Protein AF-A0A1I5S0A3-F1 (afdb_monomer_lite)

Sequence 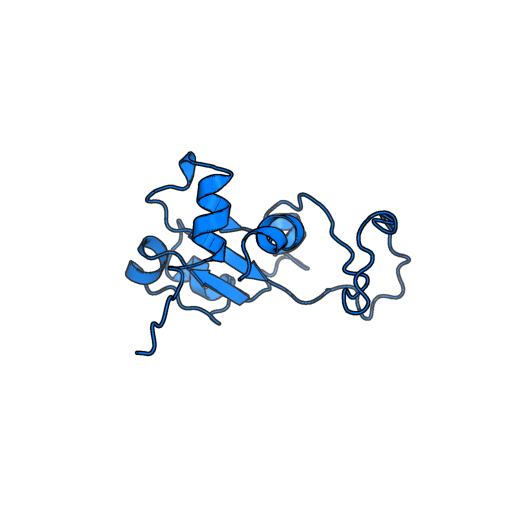(125 aa):
MIIHLDLDCFFASCERLLNPALKNKPIAVGGRGDPFIFSQKSRKNIDVTLNNKGAFVPTIFYDAKSSFEDYFVEDKKIRGIVITSSYEARSYGVKTGMTIYEALRVCPNLIVLPPNHLFYSPFQP

Organism: NCBI:txid223786

Radius of gyration: 16.12 Å; chains: 1; bounding box: 31×51×41 Å

pLDDT: mean 80.92, std 18.67, range [39.31, 97.12]

Foldseek 3Di:
DDDDDDDALQQLVLVCVVPVVCPPFWEFEWADDDPCPVPPDDDPQPCPPPPDPDPPDDSPRDPPDDDCCRGQADPNDGFTFTQTIHPSLVVLPDDGRHTPVVSCVSPVRYHYHYGDCVSSVVVDD

InterPro domains:
  IPR001126 UmuC domain [PF00817] (5-120)
  IPR001126 UmuC domain [PS50173] (2-125)
  IPR043502 DNA/RNA polymerase superfamily [SSF56672] (2-121)
  IPR050116 DNA polymerase type-Y [PTHR11076] (79-120)

Secondary structure (DSSP, 8-state):
-------TTHHHHHHHHH-GGGTTS-EEEEE---TTTT--SPP------SS---TT-------TT--HHHHHEETTEE--EEEEE-HHHHHTT--TT-BHHHHHHH-TT-EEE---HHHHGGG--

Structure (mmCIF, N/CA/C/O backbone):
data_AF-A0A1I5S0A3-F1
#
_ent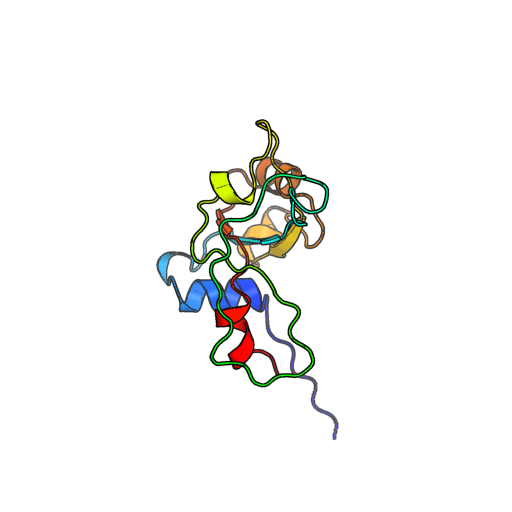ry.id   AF-A0A1I5S0A3-F1
#
loop_
_atom_site.group_PDB
_atom_site.id
_atom_site.type_symbol
_atom_site.label_atom_id
_atom_site.label_alt_id
_atom_site.label_comp_id
_atom_site.label_asym_id
_atom_site.label_entity_id
_atom_site.label_seq_id
_atom_site.pdbx_PDB_ins_code
_atom_site.Cartn_x
_atom_site.Cartn_y
_atom_site.Cartn_z
_atom_site.occupancy
_atom_site.B_iso_or_equiv
_atom_site.auth_seq_id
_atom_site.auth_comp_id
_atom_site.auth_asym_id
_atom_site.auth_atom_id
_atom_site.pdbx_PDB_model_num
ATOM 1 N N . MET A 1 1 ? 5.627 -34.879 1.224 1.00 72.94 1 MET A N 1
ATOM 2 C CA . MET A 1 1 ? 5.408 -33.730 2.128 1.00 72.94 1 MET A CA 1
ATOM 3 C C . MET A 1 1 ? 5.316 -32.486 1.264 1.00 72.94 1 MET A C 1
ATOM 5 O O . MET A 1 1 ? 6.203 -32.300 0.444 1.00 72.94 1 MET A O 1
ATOM 9 N N . ILE A 1 2 ? 4.244 -31.705 1.385 1.00 90.94 2 ILE A N 1
ATOM 10 C CA . ILE A 1 2 ? 4.049 -30.452 0.640 1.00 90.94 2 ILE A CA 1
ATOM 11 C C . ILE A 1 2 ? 4.174 -29.311 1.651 1.00 90.94 2 ILE A C 1
ATOM 13 O O . ILE A 1 2 ? 3.547 -29.377 2.706 1.00 90.94 2 ILE A O 1
ATOM 17 N N . ILE A 1 3 ? 5.000 -28.309 1.347 1.00 89.88 3 ILE A N 1
ATOM 18 C CA . ILE A 1 3 ? 5.189 -27.110 2.173 1.00 89.88 3 ILE A CA 1
ATOM 19 C C . ILE A 1 3 ? 4.646 -25.915 1.389 1.00 89.88 3 ILE A C 1
ATOM 21 O O . ILE A 1 3 ? 4.992 -25.737 0.224 1.00 89.88 3 ILE A O 1
ATOM 25 N N . HIS A 1 4 ? 3.804 -25.111 2.037 1.00 92.88 4 HIS A N 1
ATOM 26 C CA . HIS A 1 4 ? 3.276 -23.858 1.505 1.00 92.88 4 HIS A CA 1
ATOM 27 C C . HIS A 1 4 ? 3.941 -22.690 2.233 1.00 92.88 4 HIS A C 1
ATOM 29 O O . HIS A 1 4 ? 3.897 -22.627 3.462 1.00 92.88 4 HIS A O 1
ATOM 35 N N . LEU A 1 5 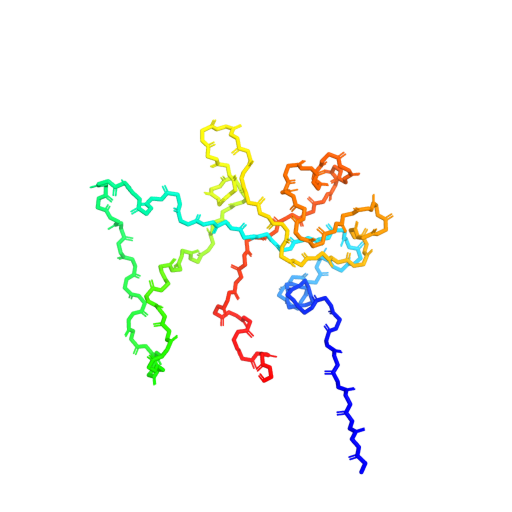? 4.557 -21.785 1.478 1.00 89.44 5 LEU A N 1
ATOM 36 C CA . LEU A 1 5 ? 5.184 -20.572 1.991 1.00 89.44 5 LEU A CA 1
ATOM 37 C C . LEU A 1 5 ? 4.471 -19.376 1.367 1.00 89.44 5 LEU A C 1
ATOM 39 O O . LEU A 1 5 ? 4.419 -19.272 0.145 1.00 89.44 5 LEU A O 1
ATOM 43 N N . ASP A 1 6 ? 3.928 -18.500 2.210 1.00 90.38 6 ASP A N 1
ATOM 44 C CA . ASP A 1 6 ? 3.267 -17.261 1.797 1.00 90.38 6 ASP A CA 1
ATOM 45 C C . ASP A 1 6 ? 3.945 -16.065 2.468 1.00 90.38 6 ASP A C 1
ATOM 47 O O . ASP A 1 6 ? 4.318 -16.127 3.642 1.00 90.38 6 ASP A O 1
ATOM 51 N N . LEU A 1 7 ? 4.147 -14.993 1.704 1.00 91.00 7 LEU A N 1
ATOM 52 C CA . LEU A 1 7 ? 4.856 -13.800 2.154 1.00 91.00 7 LEU A CA 1
ATOM 53 C C . LEU A 1 7 ? 3.862 -12.749 2.646 1.00 91.00 7 LEU A C 1
ATOM 55 O O . LEU A 1 7 ? 3.041 -12.220 1.895 1.00 91.00 7 LEU A O 1
ATOM 59 N N . ASP A 1 8 ? 4.014 -12.363 3.907 1.00 90.25 8 ASP A N 1
ATOM 60 C CA . ASP A 1 8 ? 3.158 -11.375 4.549 1.00 90.25 8 ASP A CA 1
ATOM 61 C C . ASP A 1 8 ? 3.251 -9.991 3.898 1.00 90.25 8 ASP A C 1
ATOM 63 O O . ASP A 1 8 ? 4.295 -9.332 3.923 1.00 90.25 8 ASP A O 1
ATOM 67 N N . CYS A 1 9 ? 2.118 -9.513 3.372 1.00 91.75 9 CYS A N 1
ATOM 68 C CA . CYS A 1 9 ? 1.970 -8.173 2.792 1.00 91.75 9 CYS A CA 1
ATOM 69 C C . CYS A 1 9 ? 3.131 -7.793 1.849 1.00 91.75 9 CYS A C 1
ATOM 71 O O . CYS A 1 9 ? 3.639 -6.674 1.929 1.00 91.75 9 CYS A O 1
ATOM 73 N N . PHE A 1 10 ? 3.549 -8.723 0.982 1.00 93.88 10 PHE A N 1
ATOM 74 C CA . PHE A 1 10 ? 4.798 -8.695 0.208 1.00 93.88 10 PHE A CA 1
ATOM 75 C C . PHE A 1 10 ? 5.305 -7.296 -0.203 1.00 93.88 10 PHE A C 1
ATOM 77 O O . PHE A 1 10 ? 6.355 -6.870 0.271 1.00 93.88 10 PHE A O 1
ATOM 84 N N . PHE A 1 11 ? 4.549 -6.527 -0.998 1.00 94.25 11 PHE A N 1
ATOM 85 C CA . PHE A 1 11 ? 5.005 -5.205 -1.465 1.00 94.25 11 PHE A CA 1
ATOM 86 C C . PHE A 1 11 ? 5.215 -4.185 -0.335 1.00 94.25 11 PHE A C 1
ATOM 88 O O . PHE A 1 11 ? 6.193 -3.443 -0.348 1.00 94.25 11 PHE A O 1
ATOM 95 N N . ALA A 1 12 ? 4.343 -4.162 0.676 1.00 94.19 12 ALA A N 1
ATOM 96 C CA . ALA A 1 12 ? 4.513 -3.282 1.832 1.00 94.19 12 ALA A CA 1
ATOM 97 C C . ALA A 1 12 ? 5.752 -3.678 2.659 1.00 94.19 12 ALA A C 1
ATOM 99 O O . ALA A 1 12 ? 6.455 -2.815 3.190 1.00 94.19 12 ALA A O 1
ATOM 100 N N . SER A 1 13 ? 6.048 -4.977 2.737 1.00 94.75 13 SER A N 1
ATOM 101 C CA . SER A 1 13 ? 7.258 -5.500 3.378 1.00 94.75 13 SER A CA 1
ATOM 102 C C . SER A 1 13 ? 8.528 -5.113 2.605 1.00 94.75 13 SER A C 1
ATOM 104 O O . SER A 1 13 ? 9.504 -4.688 3.223 1.00 94.75 13 SER A O 1
ATOM 106 N N . CYS A 1 14 ? 8.500 -5.148 1.268 1.00 93.94 14 CYS A N 1
ATOM 107 C CA . CYS A 1 14 ? 9.586 -4.644 0.421 1.00 93.94 14 CYS A CA 1
ATOM 108 C C . CYS A 1 14 ? 9.840 -3.140 0.633 1.00 93.94 14 CYS A C 1
ATOM 110 O O . CYS A 1 14 ? 10.983 -2.731 0.823 1.00 93.94 14 CYS A O 1
ATOM 112 N N . GLU A 1 15 ? 8.796 -2.309 0.673 1.00 94.06 15 GLU A N 1
ATOM 113 C CA . GLU A 1 15 ? 8.951 -0.861 0.902 1.00 94.06 15 GLU A CA 1
ATOM 114 C C . GLU A 1 15 ? 9.558 -0.536 2.276 1.00 94.06 15 GLU A C 1
ATOM 116 O O . GLU A 1 15 ? 10.356 0.391 2.419 1.00 94.06 15 GLU A O 1
ATOM 121 N N . ARG A 1 16 ? 9.253 -1.340 3.301 1.00 94.50 16 ARG A N 1
ATOM 122 C CA . ARG A 1 16 ? 9.877 -1.212 4.630 1.00 94.50 16 ARG A CA 1
ATOM 123 C C . ARG A 1 16 ? 11.363 -1.547 4.632 1.00 94.50 16 ARG A C 1
ATOM 125 O O . ARG A 1 16 ? 12.091 -0.991 5.453 1.00 94.50 16 ARG A O 1
ATOM 132 N N . LEU A 1 17 ? 11.805 -2.436 3.742 1.00 93.12 17 LEU A N 1
ATOM 133 C CA . LEU A 1 17 ? 13.223 -2.749 3.576 1.00 93.12 17 LEU A CA 1
ATOM 134 C C . LEU A 1 17 ? 13.986 -1.546 3.005 1.00 93.12 17 LEU A C 1
ATOM 136 O O . LEU A 1 17 ? 15.096 -1.266 3.449 1.00 93.12 17 LEU A O 1
ATOM 140 N N . LEU A 1 18 ? 13.375 -0.810 2.069 1.00 91.31 18 LEU A N 1
ATOM 141 C CA . LEU A 1 18 ? 13.944 0.420 1.507 1.00 91.31 18 LEU A CA 1
ATOM 142 C C . LEU A 1 18 ? 13.935 1.578 2.504 1.00 91.31 18 LEU A C 1
ATOM 144 O O . LEU A 1 18 ? 14.902 2.334 2.586 1.00 91.31 18 LEU A O 1
ATOM 148 N N . ASN A 1 19 ? 12.840 1.734 3.249 1.00 93.06 19 ASN A N 1
ATOM 149 C CA . ASN A 1 19 ? 12.678 2.816 4.208 1.00 93.06 19 ASN A CA 1
ATOM 150 C C . ASN A 1 19 ? 12.237 2.283 5.584 1.00 93.06 19 ASN A C 1
ATOM 152 O O . ASN A 1 19 ? 11.035 2.153 5.851 1.00 93.06 19 ASN A O 1
ATOM 156 N N . PRO A 1 20 ? 13.194 2.063 6.509 1.00 94.44 20 PRO A N 1
ATOM 157 C CA . PRO A 1 20 ? 12.903 1.588 7.860 1.00 94.44 20 PRO A CA 1
ATOM 158 C C . PRO A 1 20 ? 11.950 2.491 8.655 1.00 94.44 20 PRO A C 1
ATOM 160 O O . PRO A 1 20 ? 11.269 2.014 9.564 1.00 94.44 20 PRO A O 1
ATOM 163 N N . ALA A 1 21 ? 11.836 3.779 8.307 1.00 95.69 21 ALA A N 1
ATOM 164 C CA . ALA A 1 21 ? 10.921 4.709 8.969 1.00 95.69 21 ALA A CA 1
ATOM 165 C C . ALA A 1 21 ? 9.434 4.418 8.685 1.00 95.69 21 ALA A C 1
ATOM 167 O O . ALA A 1 21 ? 8.569 5.052 9.296 1.00 95.69 21 ALA A O 1
ATOM 168 N N . LEU A 1 22 ? 9.126 3.492 7.769 1.00 94.19 22 LEU A N 1
ATOM 169 C CA . LEU A 1 22 ? 7.776 2.995 7.477 1.00 94.19 22 LEU A CA 1
ATOM 170 C C . LEU A 1 22 ? 7.346 1.835 8.389 1.00 94.19 22 LEU A C 1
ATOM 172 O O . LEU A 1 22 ? 6.198 1.380 8.327 1.00 94.19 22 LEU A O 1
ATOM 176 N N . LYS A 1 23 ? 8.251 1.327 9.232 1.00 94.31 23 LYS A N 1
ATOM 177 C CA . LYS A 1 23 ? 7.931 0.274 10.196 1.00 94.31 23 LYS A CA 1
ATOM 178 C C . LYS A 1 23 ? 6.884 0.778 11.193 1.00 94.31 23 LYS A C 1
ATOM 180 O O . LYS A 1 23 ? 6.986 1.900 11.684 1.00 94.31 23 LYS A O 1
ATOM 185 N N . ASN A 1 24 ? 5.882 -0.053 11.483 1.00 93.94 24 ASN A N 1
ATOM 186 C CA . ASN A 1 24 ? 4.760 0.252 12.381 1.00 93.94 24 ASN A CA 1
ATOM 187 C C . ASN A 1 24 ? 3.870 1.429 11.939 1.00 93.94 24 ASN A C 1
ATOM 189 O O . ASN A 1 24 ? 3.053 1.907 12.724 1.00 93.94 24 ASN A O 1
ATOM 193 N N . LYS A 1 25 ? 4.008 1.911 10.698 1.00 96.00 25 LYS A N 1
ATOM 194 C CA . LYS A 1 25 ? 3.112 2.919 10.123 1.00 96.00 25 LYS A CA 1
ATOM 195 C C . LYS A 1 25 ? 2.078 2.251 9.217 1.00 96.00 25 LYS A C 1
ATOM 197 O O . LYS A 1 25 ? 2.416 1.252 8.570 1.00 96.00 25 LYS A O 1
ATOM 202 N N . PRO A 1 26 ? 0.846 2.789 9.146 1.00 97.06 26 PRO A N 1
ATOM 203 C CA . PRO A 1 26 ? -0.141 2.332 8.181 1.00 97.06 26 PRO A CA 1
ATOM 204 C C . PRO A 1 26 ? 0.355 2.695 6.783 1.00 97.06 26 PRO A C 1
ATOM 206 O O . PRO A 1 26 ? 0.401 3.870 6.416 1.00 97.06 26 PRO A O 1
ATOM 209 N N . ILE A 1 27 ? 0.761 1.680 6.021 1.00 96.75 27 ILE A N 1
ATOM 210 C CA . ILE A 1 27 ? 1.240 1.857 4.652 1.00 96.75 27 ILE A CA 1
ATOM 211 C C . ILE A 1 27 ? 0.400 1.038 3.679 1.00 96.75 27 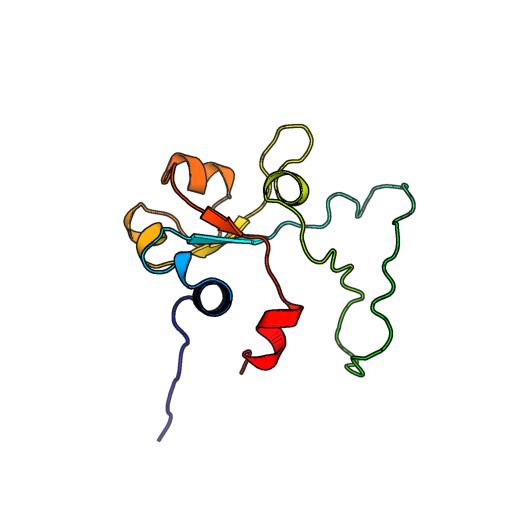ILE A C 1
ATOM 213 O O . ILE A 1 27 ? -0.078 -0.054 4.000 1.00 96.75 27 ILE A O 1
ATOM 217 N N . ALA A 1 28 ? 0.245 1.556 2.469 1.00 96.50 28 ALA A N 1
ATOM 218 C CA . ALA A 1 28 ? -0.350 0.845 1.354 1.00 96.50 28 ALA A CA 1
ATOM 219 C C . ALA A 1 28 ? 0.465 1.084 0.084 1.00 96.50 28 ALA A C 1
ATOM 221 O O . ALA A 1 28 ? 0.955 2.183 -0.152 1.00 96.50 28 ALA A O 1
ATOM 222 N N . VAL A 1 29 ? 0.579 0.057 -0.751 1.00 95.06 29 VAL A N 1
ATOM 223 C CA . VAL A 1 29 ? 1.092 0.184 -2.115 1.00 95.06 29 VAL A CA 1
ATOM 224 C C . VAL A 1 29 ? -0.110 0.249 -3.042 1.00 95.06 29 VAL A C 1
ATOM 226 O O . VAL A 1 29 ? -0.956 -0.652 -3.036 1.00 95.06 29 VAL A O 1
ATOM 229 N N . GLY A 1 30 ? -0.217 1.342 -3.789 1.00 92.62 30 GLY A N 1
ATOM 230 C CA . GLY A 1 30 ? -1.325 1.608 -4.698 1.00 92.62 30 GLY A CA 1
ATOM 231 C C . GLY A 1 30 ? -0.879 1.544 -6.149 1.00 92.62 30 GLY A C 1
ATOM 232 O O . GLY A 1 30 ? 0.227 1.954 -6.466 1.00 92.62 30 GLY A O 1
ATOM 233 N N . GLY A 1 31 ? -1.741 1.065 -7.039 1.00 89.19 31 GLY A N 1
ATOM 234 C CA . GLY A 1 31 ? -1.507 1.091 -8.482 1.00 89.19 31 GLY A CA 1
ATOM 235 C C . GLY A 1 31 ? -2.589 1.864 -9.208 1.00 89.19 31 GLY A C 1
ATOM 236 O O . GLY A 1 31 ? -3.732 1.941 -8.751 1.00 89.19 31 GLY A O 1
ATOM 237 N N . ARG A 1 32 ? -2.246 2.400 -10.376 1.00 84.19 32 ARG A N 1
ATOM 238 C CA . ARG A 1 32 ? -3.226 2.914 -11.333 1.00 84.19 32 ARG A CA 1
ATOM 239 C C . ARG A 1 32 ? -2.895 2.451 -12.747 1.00 84.19 32 ARG A C 1
ATOM 241 O O . ARG A 1 32 ? -1.754 2.103 -13.039 1.00 84.19 32 ARG A O 1
ATOM 248 N N . GLY A 1 33 ? -3.903 2.461 -13.615 1.00 78.50 33 GLY A N 1
ATOM 249 C CA . GLY A 1 33 ? -3.681 2.339 -15.054 1.00 78.50 33 GLY A CA 1
ATOM 250 C C . GLY A 1 33 ? -2.957 3.567 -15.609 1.00 78.50 33 GLY A C 1
ATOM 251 O O . GLY A 1 33 ? -2.922 4.615 -14.962 1.00 78.50 33 GLY A O 1
ATOM 252 N N . ASP 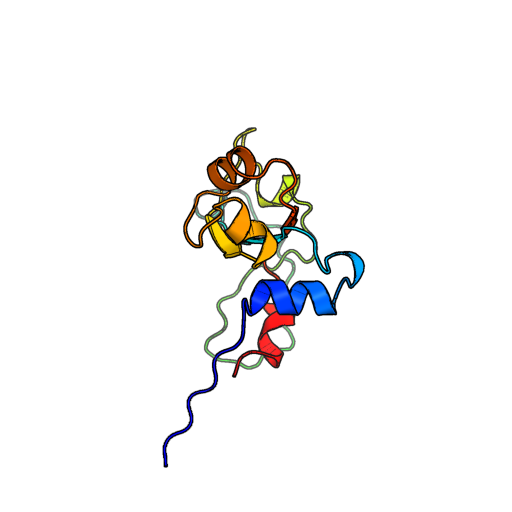A 1 34 ? -2.396 3.436 -16.809 1.00 74.62 34 ASP A N 1
ATOM 253 C CA . ASP A 1 34 ? -1.758 4.553 -17.503 1.00 74.62 34 ASP A CA 1
ATOM 254 C C . ASP A 1 34 ? -2.819 5.600 -17.905 1.00 74.62 34 ASP A C 1
ATOM 256 O O . ASP A 1 34 ? -3.659 5.307 -18.766 1.00 74.62 34 ASP A O 1
ATOM 260 N N . PRO A 1 35 ? -2.806 6.814 -17.315 1.00 69.56 35 PRO A N 1
ATOM 261 C CA . PRO A 1 35 ? -3.775 7.861 -17.652 1.00 69.56 35 PRO A CA 1
ATOM 2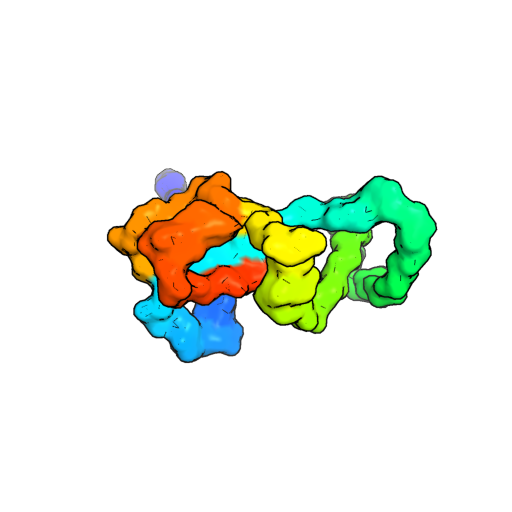62 C C . PRO A 1 35 ? -3.614 8.352 -19.100 1.00 69.56 35 PRO A C 1
ATOM 264 O O . PRO A 1 35 ? -4.538 8.924 -19.675 1.00 69.56 35 PRO A O 1
ATOM 267 N N . PHE A 1 36 ? -2.457 8.112 -19.721 1.00 69.38 36 PHE A N 1
ATOM 268 C CA . PHE A 1 36 ? -2.129 8.582 -21.061 1.00 69.38 36 PHE A CA 1
ATOM 269 C C . PHE A 1 36 ? -2.299 7.515 -22.142 1.00 69.38 36 PHE A C 1
ATOM 271 O O . PHE A 1 36 ? -1.954 7.783 -23.290 1.00 69.38 36 PHE A O 1
ATOM 278 N N . ILE A 1 37 ? -2.866 6.342 -21.836 1.00 68.31 37 ILE A N 1
ATOM 279 C CA . ILE A 1 37 ? -3.023 5.260 -22.825 1.00 68.31 37 ILE A CA 1
ATOM 280 C C . ILE A 1 37 ? -3.842 5.683 -24.060 1.00 68.31 37 ILE A C 1
ATOM 282 O O . ILE A 1 37 ? -3.601 5.190 -25.159 1.00 68.31 37 ILE A O 1
ATOM 286 N N . PHE A 1 38 ? -4.761 6.640 -23.894 1.00 72.06 38 PHE A N 1
ATOM 287 C CA . PHE A 1 38 ? -5.564 7.228 -24.975 1.00 72.06 38 PHE A CA 1
ATOM 288 C C . PHE A 1 38 ? -5.160 8.670 -25.324 1.00 72.06 38 PHE A C 1
ATOM 290 O O . PHE A 1 38 ? -5.820 9.326 -26.129 1.00 72.06 38 PHE A O 1
ATOM 297 N N . SER A 1 39 ? -4.092 9.191 -24.716 1.00 67.50 39 SER A N 1
ATOM 298 C CA . SER A 1 39 ? -3.598 10.539 -24.988 1.00 67.50 39 SER A CA 1
ATOM 299 C C . SER A 1 39 ? -2.723 10.536 -26.238 1.00 67.50 39 SER A C 1
ATOM 301 O O . SER A 1 39 ? -1.775 9.764 -26.342 1.00 67.50 39 SER A O 1
ATOM 303 N N . GLN A 1 40 ? -2.984 11.454 -27.170 1.00 63.66 40 GLN A N 1
ATOM 304 C CA . GLN A 1 40 ? -2.128 11.672 -28.345 1.00 63.66 40 GLN A CA 1
ATOM 305 C C . GLN A 1 40 ? -0.821 12.431 -28.017 1.00 63.66 40 GLN A C 1
ATOM 307 O O . GLN A 1 40 ? -0.032 12.713 -28.918 1.00 63.66 40 GLN A O 1
ATOM 312 N N . LYS A 1 41 ? -0.564 12.796 -26.748 1.00 56.50 41 LYS A N 1
ATOM 313 C CA . LYS A 1 41 ? 0.683 13.474 -26.352 1.00 56.50 41 LYS A CA 1
ATOM 314 C C . LYS A 1 41 ? 1.863 12.493 -26.367 1.00 56.50 41 LYS A C 1
ATOM 316 O O . LYS A 1 41 ? 1.860 11.503 -25.644 1.00 56.50 41 LYS A O 1
ATOM 321 N N . SER A 1 42 ? 2.892 12.820 -27.153 1.00 50.09 42 SER A N 1
ATOM 322 C CA . SER A 1 42 ? 4.168 12.093 -27.226 1.00 50.09 42 SER A CA 1
ATOM 323 C C . SER A 1 42 ? 4.813 11.954 -25.837 1.00 50.09 42 SER A C 1
ATOM 325 O O . SER A 1 42 ? 5.054 12.957 -25.160 1.00 50.09 42 SER A O 1
ATOM 327 N N . ARG A 1 43 ? 5.059 10.715 -25.389 1.00 55.56 43 ARG A N 1
ATOM 328 C CA . ARG A 1 43 ? 5.718 10.418 -24.106 1.00 55.56 43 ARG A CA 1
ATOM 329 C C . ARG A 1 43 ? 7.170 10.913 -24.139 1.00 55.56 43 ARG A C 1
ATOM 331 O O . ARG A 1 43 ? 7.875 10.711 -25.126 1.00 55.56 43 ARG A O 1
ATOM 338 N N . LYS A 1 44 ? 7.661 11.487 -23.031 1.00 49.31 44 LYS A N 1
ATOM 339 C CA . LYS A 1 44 ? 9.108 11.516 -22.754 1.00 49.31 44 LYS A CA 1
ATOM 340 C C . LYS A 1 44 ? 9.523 10.076 -22.450 1.00 49.31 44 LYS A C 1
ATOM 342 O O . LYS A 1 44 ? 9.422 9.632 -21.313 1.00 49.31 44 LYS A O 1
ATOM 347 N N . ASN A 1 45 ? 9.891 9.324 -23.481 1.00 45.56 45 ASN A N 1
ATOM 348 C CA . ASN A 1 45 ? 10.386 7.962 -23.328 1.00 45.56 45 ASN A CA 1
ATOM 349 C C . ASN A 1 45 ? 11.705 8.010 -22.547 1.00 45.56 45 ASN A C 1
ATOM 351 O O . ASN A 1 45 ? 12.710 8.497 -23.058 1.00 45.56 45 ASN A O 1
ATOM 355 N N . ILE A 1 46 ? 11.708 7.520 -21.310 1.00 51.12 46 ILE A N 1
ATOM 356 C CA . ILE A 1 46 ? 12.943 7.042 -20.694 1.00 51.12 46 ILE A CA 1
ATOM 357 C C . ILE A 1 46 ? 13.075 5.602 -21.191 1.00 51.12 46 ILE A C 1
ATOM 359 O O . ILE A 1 46 ? 12.406 4.703 -20.687 1.00 51.12 46 ILE A O 1
ATOM 363 N N . ASP A 1 47 ? 13.861 5.406 -22.249 1.00 44.09 47 ASP A N 1
ATOM 364 C CA . ASP A 1 47 ? 14.225 4.081 -22.756 1.00 44.09 47 ASP A CA 1
ATOM 365 C C . ASP A 1 47 ? 15.030 3.336 -21.678 1.00 44.09 47 ASP A C 1
ATOM 367 O O . ASP A 1 47 ? 16.252 3.451 -21.594 1.00 44.09 47 ASP A O 1
ATOM 371 N N . VAL A 1 48 ? 14.362 2.540 -20.840 1.00 49.28 48 VAL A N 1
ATOM 372 C CA . VAL A 1 48 ? 15.026 1.551 -19.970 1.00 49.28 48 VAL A CA 1
ATOM 373 C C . VAL A 1 48 ? 15.159 0.234 -20.740 1.00 49.28 48 VAL A C 1
ATOM 375 O O . VAL A 1 48 ? 14.748 -0.832 -20.293 1.00 49.28 48 VAL A O 1
ATOM 378 N N . THR A 1 49 ? 15.695 0.310 -21.957 1.00 40.75 49 THR A N 1
ATOM 379 C CA . THR A 1 49 ? 15.654 -0.794 -22.931 1.00 40.75 49 THR A CA 1
ATOM 380 C C . THR A 1 49 ? 16.872 -1.726 -22.832 1.00 40.75 49 THR A C 1
ATOM 382 O O . THR A 1 49 ? 16.962 -2.699 -23.570 1.00 40.75 49 THR A O 1
ATOM 385 N N . LEU A 1 50 ? 17.826 -1.502 -21.918 1.00 45.00 50 LEU A N 1
ATOM 386 C CA . LEU A 1 50 ? 19.161 -2.095 -22.103 1.00 45.00 50 LEU A CA 1
ATOM 387 C C . LEU A 1 50 ? 19.568 -3.308 -21.254 1.00 45.00 50 LEU A C 1
ATOM 389 O O . LEU A 1 50 ? 20.550 -3.931 -21.640 1.00 45.00 50 LEU A O 1
ATOM 393 N N . ASN A 1 51 ? 18.851 -3.734 -20.201 1.00 47.28 51 ASN A N 1
ATOM 394 C CA . ASN A 1 51 ? 19.378 -4.826 -19.347 1.00 47.28 51 ASN A CA 1
ATOM 395 C C . ASN A 1 51 ? 18.482 -6.044 -19.064 1.00 47.28 51 ASN A C 1
ATOM 397 O O . ASN A 1 51 ? 19.011 -7.036 -18.569 1.00 47.28 51 ASN A O 1
ATOM 401 N N . ASN A 1 52 ? 17.188 -6.059 -19.402 1.00 47.34 52 ASN A N 1
ATOM 402 C CA . ASN A 1 52 ? 16.346 -7.234 -19.123 1.00 47.34 52 ASN A CA 1
ATOM 403 C C . ASN A 1 52 ? 16.011 -8.024 -20.394 1.00 47.34 52 ASN A C 1
ATOM 405 O O . ASN A 1 52 ? 15.054 -7.727 -21.101 1.00 47.34 52 ASN A O 1
ATOM 409 N N . LYS A 1 53 ? 16.786 -9.087 -20.651 1.00 45.28 53 LYS A N 1
ATOM 410 C CA . LYS A 1 53 ? 16.560 -10.094 -21.708 1.00 45.28 53 LYS A CA 1
ATOM 411 C C . LYS A 1 53 ? 15.425 -11.079 -21.358 1.00 45.28 53 LYS A C 1
ATOM 413 O O . LYS A 1 53 ? 15.577 -12.285 -21.524 1.00 45.28 53 LYS A O 1
ATOM 418 N N . GLY A 1 54 ? 14.305 -10.591 -20.832 1.00 46.69 54 GLY A N 1
ATOM 419 C CA . GLY A 1 54 ? 13.110 -11.401 -20.585 1.00 46.69 54 GLY A CA 1
ATOM 420 C C . GLY A 1 54 ? 12.077 -11.171 -21.684 1.00 46.69 54 GLY A C 1
ATOM 421 O O . GLY A 1 54 ? 11.659 -10.040 -21.896 1.00 46.69 54 GLY A O 1
ATOM 422 N N . ALA A 1 55 ? 11.625 -12.227 -22.363 1.00 40.88 55 ALA A N 1
ATOM 423 C CA . ALA A 1 55 ? 10.657 -12.143 -23.468 1.00 40.88 55 ALA A CA 1
ATOM 424 C C . ALA A 1 55 ? 9.221 -11.739 -23.045 1.00 40.88 55 ALA A C 1
ATOM 426 O O . ALA A 1 55 ? 8.340 -11.636 -23.892 1.00 40.88 55 ALA A O 1
ATOM 427 N N . PHE A 1 56 ? 8.982 -11.505 -21.750 1.00 41.59 56 PHE A N 1
ATOM 428 C CA . PHE A 1 56 ? 7.660 -11.233 -21.171 1.00 41.59 56 PHE A CA 1
ATOM 429 C C . PHE A 1 56 ? 7.587 -9.950 -20.340 1.00 41.59 56 PHE A C 1
ATOM 431 O O . PHE A 1 56 ? 6.636 -9.773 -19.584 1.00 41.59 56 PHE A O 1
ATOM 438 N N . VAL A 1 57 ? 8.555 -9.039 -20.459 1.00 40.53 57 VAL A N 1
ATOM 439 C CA . VAL A 1 57 ? 8.419 -7.721 -19.827 1.00 40.53 57 VAL A CA 1
ATOM 440 C C . VAL A 1 57 ? 7.729 -6.808 -20.844 1.00 40.53 57 VAL A C 1
ATOM 442 O O . VAL A 1 57 ? 8.336 -6.517 -21.877 1.00 40.53 57 VAL A O 1
ATOM 445 N N . PRO A 1 58 ? 6.477 -6.352 -20.623 1.00 39.31 58 PRO A N 1
ATOM 446 C CA . PRO A 1 58 ? 5.955 -5.247 -21.414 1.00 39.31 58 PRO A CA 1
ATOM 447 C C . PRO A 1 58 ? 6.945 -4.083 -21.294 1.00 39.31 58 PRO A C 1
ATOM 449 O O . PRO A 1 58 ? 7.629 -3.965 -20.273 1.00 39.31 58 PRO A O 1
ATOM 452 N N . THR A 1 59 ? 7.020 -3.209 -22.297 1.00 41.75 59 THR A N 1
ATOM 453 C CA . THR A 1 59 ? 7.687 -1.907 -22.162 1.00 41.75 59 THR A CA 1
ATOM 454 C C . THR A 1 59 ? 6.917 -1.093 -21.120 1.00 41.75 59 THR A C 1
ATOM 456 O O . THR A 1 59 ? 6.064 -0.268 -21.436 1.00 41.75 59 THR A O 1
ATOM 459 N N . ILE A 1 60 ? 7.132 -1.407 -19.846 1.00 47.09 60 ILE A N 1
ATOM 460 C CA . ILE A 1 60 ? 6.562 -0.688 -18.726 1.00 47.09 60 ILE A CA 1
ATOM 461 C C . ILE A 1 60 ? 7.426 0.555 -18.621 1.00 47.09 60 ILE A C 1
ATOM 463 O O . ILE A 1 60 ? 8.564 0.501 -18.159 1.00 47.09 60 ILE A O 1
ATOM 467 N N . PHE A 1 61 ? 6.890 1.666 -19.117 1.00 46.66 61 PHE A N 1
ATOM 468 C CA . PHE A 1 61 ? 7.429 2.993 -18.874 1.00 46.66 61 PHE A CA 1
ATOM 469 C C . PHE A 1 61 ? 7.472 3.202 -17.356 1.00 46.66 61 PHE A C 1
ATOM 471 O O . PHE A 1 61 ? 6.451 3.480 -16.729 1.00 46.66 61 PHE A O 1
ATOM 478 N N . TYR A 1 62 ? 8.639 2.972 -16.758 1.00 47.91 62 TYR A N 1
ATOM 479 C CA . TYR A 1 62 ? 8.867 3.177 -15.336 1.00 47.91 62 TYR A CA 1
ATOM 480 C C . TYR A 1 62 ? 9.414 4.583 -15.144 1.00 47.91 62 TYR A C 1
ATOM 482 O O . TYR A 1 62 ? 10.563 4.847 -15.494 1.00 47.91 62 TYR A O 1
ATOM 490 N N . ASP A 1 63 ? 8.604 5.482 -14.591 1.00 51.12 63 ASP A N 1
ATOM 491 C CA . ASP A 1 63 ? 9.124 6.742 -14.074 1.00 51.12 63 ASP A CA 1
ATOM 492 C C . ASP A 1 63 ? 9.567 6.509 -12.625 1.00 51.12 63 ASP A C 1
ATOM 494 O O . ASP A 1 63 ? 8.763 6.314 -11.707 1.00 51.12 63 ASP A O 1
ATOM 498 N N . ALA A 1 64 ? 10.878 6.381 -12.435 1.00 52.22 64 ALA A N 1
ATOM 499 C CA . ALA A 1 64 ? 11.471 6.066 -11.148 1.00 52.22 64 ALA A CA 1
ATOM 500 C C . ALA A 1 64 ? 11.449 7.318 -10.257 1.00 52.22 64 ALA A C 1
ATOM 502 O O . ALA A 1 64 ? 12.360 8.139 -10.327 1.00 52.22 64 ALA A O 1
ATOM 503 N N . LYS A 1 65 ? 10.435 7.387 -9.380 1.00 53.28 65 LYS A N 1
ATOM 504 C CA . LYS A 1 65 ? 10.127 8.434 -8.375 1.00 53.28 65 LYS A CA 1
ATOM 505 C C . LYS A 1 65 ? 9.094 9.464 -8.831 1.00 53.28 65 LYS A C 1
ATOM 507 O O . LYS A 1 65 ? 9.382 10.648 -8.959 1.00 53.28 65 LYS A O 1
ATOM 512 N N . SER A 1 66 ? 7.856 9.015 -8.956 1.00 62.00 66 SER A N 1
ATOM 513 C CA . SER A 1 66 ? 6.705 9.913 -8.922 1.00 62.00 66 SER A CA 1
ATOM 514 C C . SER A 1 66 ? 6.317 10.180 -7.461 1.00 62.00 66 SER A C 1
ATOM 516 O O . SER A 1 66 ? 6.200 9.233 -6.677 1.00 62.00 66 SER A O 1
ATOM 518 N N . SER A 1 67 ? 6.123 11.445 -7.077 1.00 79.25 67 SER A N 1
ATOM 519 C CA . SER A 1 67 ? 5.527 11.786 -5.775 1.00 79.25 67 SER A CA 1
ATOM 520 C C . SER A 1 67 ? 4.084 11.262 -5.713 1.00 79.25 67 SER A C 1
ATOM 522 O O . SER A 1 67 ? 3.502 10.922 -6.749 1.00 79.25 67 SER A O 1
ATOM 524 N N . PHE A 1 68 ? 3.481 11.190 -4.519 1.00 83.25 68 PHE A N 1
ATOM 525 C CA . PHE A 1 68 ? 2.089 10.734 -4.373 1.00 83.25 68 PHE A CA 1
ATOM 526 C C . PHE A 1 68 ? 1.146 11.528 -5.290 1.00 83.25 68 PHE A C 1
ATOM 528 O O . PHE A 1 68 ? 0.297 10.952 -5.969 1.00 83.25 68 PHE A O 1
ATOM 535 N N . GLU A 1 69 ? 1.341 12.840 -5.355 1.00 83.44 69 GLU A N 1
ATOM 536 C CA . GLU A 1 69 ? 0.561 13.763 -6.168 1.00 83.44 69 GLU A CA 1
ATOM 537 C C . GLU A 1 69 ? 0.721 13.463 -7.663 1.00 83.44 69 GLU A C 1
ATOM 539 O O . GLU A 1 69 ? -0.275 13.334 -8.369 1.00 83.44 69 GLU A O 1
ATOM 544 N N . ASP A 1 70 ? 1.952 13.262 -8.133 1.00 81.88 70 ASP A N 1
ATOM 545 C CA . ASP A 1 70 ? 2.243 13.010 -9.549 1.00 81.88 70 ASP A CA 1
ATOM 546 C C . ASP A 1 70 ? 1.654 11.673 -10.029 1.00 81.88 70 ASP A C 1
ATOM 548 O O . ASP A 1 70 ? 1.208 11.529 -11.175 1.00 81.88 70 ASP A O 1
ATOM 552 N N . TYR A 1 71 ? 1.654 10.670 -9.144 1.00 83.75 71 TYR A N 1
ATOM 553 C CA . TYR A 1 71 ? 1.211 9.326 -9.485 1.00 83.75 71 TYR A CA 1
ATOM 554 C C . TYR A 1 71 ? -0.279 9.094 -9.244 1.00 83.75 71 TYR A C 1
ATOM 556 O O . TYR A 1 71 ? -0.903 8.392 -10.026 1.00 83.75 71 TYR A O 1
ATOM 564 N N . PHE A 1 72 ? -0.885 9.637 -8.192 1.00 86.44 72 PHE A N 1
ATOM 565 C CA . PHE A 1 72 ? -2.271 9.305 -7.842 1.00 86.44 72 PHE A CA 1
ATOM 566 C C . PHE A 1 72 ? -3.265 10.431 -8.115 1.00 86.44 72 PHE A C 1
ATOM 568 O O . PHE A 1 72 ? -4.465 10.159 -8.158 1.00 86.44 72 PHE A O 1
ATOM 575 N N . VAL A 1 73 ? -2.818 11.674 -8.321 1.00 86.62 73 VAL A N 1
ATOM 576 C CA . VAL A 1 73 ? -3.720 12.807 -8.559 1.00 86.62 73 VAL A CA 1
ATOM 577 C C . VAL A 1 73 ? -3.804 13.114 -10.052 1.00 86.62 73 VAL A C 1
ATOM 579 O O . VAL A 1 73 ? -2.819 13.409 -10.717 1.00 86.62 73 VAL A O 1
ATOM 582 N N . GLU A 1 74 ? -5.019 13.069 -10.589 1.00 84.00 74 GLU A N 1
ATOM 583 C CA . GLU A 1 74 ? -5.339 13.426 -11.971 1.00 84.00 74 GLU A CA 1
ATOM 584 C C . GLU A 1 74 ? -6.544 14.372 -11.955 1.00 84.00 74 GLU A C 1
ATOM 586 O O . GLU A 1 74 ? -7.569 14.053 -11.353 1.00 84.00 74 GLU A O 1
ATOM 591 N N . ASP A 1 75 ? -6.424 15.561 -12.553 1.00 83.88 75 ASP A N 1
ATOM 592 C CA . ASP A 1 75 ? -7.483 16.585 -12.572 1.00 83.88 75 ASP A CA 1
ATOM 593 C C . ASP A 1 75 ? -8.105 16.866 -11.187 1.00 83.88 75 ASP A C 1
ATOM 595 O O . ASP A 1 75 ? -9.322 16.991 -11.031 1.00 83.88 75 ASP A O 1
ATOM 599 N N . LYS A 1 76 ? -7.254 16.948 -10.151 1.00 83.50 76 LYS A N 1
ATOM 600 C CA . LYS A 1 76 ? -7.635 17.121 -8.731 1.00 83.50 76 LYS A CA 1
ATOM 601 C C . LYS A 1 76 ? -8.447 15.961 -8.131 1.00 83.50 76 LYS A C 1
ATOM 603 O O . LYS A 1 76 ? -9.001 16.105 -7.042 1.00 83.50 76 LYS A O 1
ATOM 608 N N . LYS A 1 77 ? -8.524 14.811 -8.801 1.00 87.56 77 LYS A N 1
ATOM 609 C CA . LYS A 1 77 ? -9.138 13.583 -8.283 1.00 87.56 77 LYS A CA 1
ATOM 610 C C . LYS A 1 77 ? -8.063 12.551 -7.977 1.00 87.56 77 LYS A C 1
ATOM 612 O O . LYS A 1 77 ? -7.151 12.341 -8.768 1.00 87.56 77 LYS A O 1
ATOM 617 N N . ILE A 1 78 ? -8.201 11.881 -6.837 1.00 89.56 78 ILE A N 1
ATOM 618 C CA . ILE A 1 78 ? -7.336 10.759 -6.470 1.00 89.56 78 ILE A CA 1
ATOM 619 C C . ILE A 1 78 ? -7.842 9.519 -7.202 1.00 89.56 78 ILE A C 1
ATOM 621 O O . ILE A 1 78 ? -9.007 9.139 -7.061 1.00 89.56 78 ILE A O 1
ATOM 625 N N . ARG A 1 79 ? -6.970 8.896 -7.987 1.00 88.75 79 ARG A N 1
ATOM 626 C CA . ARG A 1 79 ? -7.243 7.666 -8.725 1.00 88.75 79 ARG A CA 1
ATOM 627 C C . ARG A 1 79 ? -6.256 6.579 -8.344 1.00 88.75 79 ARG A C 1
ATOM 629 O O . ARG A 1 79 ? -5.129 6.848 -7.954 1.00 88.75 79 ARG A O 1
ATOM 636 N N . GLY A 1 80 ? -6.702 5.342 -8.508 1.00 90.81 80 GLY A N 1
ATOM 637 C CA . GLY A 1 80 ? -5.925 4.151 -8.208 1.00 90.81 80 GLY A CA 1
ATOM 638 C C . GLY A 1 80 ? -6.583 3.280 -7.150 1.00 90.81 80 GLY A C 1
ATOM 639 O O . GLY A 1 80 ? -7.536 3.672 -6.467 1.00 90.81 80 GLY A O 1
ATOM 640 N N . ILE A 1 81 ? -6.054 2.072 -7.049 1.00 95.38 81 ILE A N 1
ATOM 641 C CA . ILE A 1 81 ? -6.526 1.020 -6.158 1.00 95.38 81 ILE A CA 1
ATOM 642 C C . ILE A 1 81 ? -5.395 0.588 -5.236 1.00 95.38 81 ILE A C 1
ATOM 644 O O . ILE A 1 81 ? -4.223 0.612 -5.615 1.00 95.38 81 ILE A O 1
ATOM 648 N N . VAL A 1 82 ? -5.744 0.170 -4.027 1.00 96.12 82 VAL A N 1
ATOM 649 C CA . VAL A 1 82 ? -4.805 -0.441 -3.089 1.00 96.12 82 VAL A CA 1
ATOM 650 C C . VAL A 1 82 ? -4.481 -1.852 -3.575 1.00 96.12 82 VAL A C 1
ATOM 652 O O . VAL A 1 82 ? -5.358 -2.713 -3.611 1.00 96.12 82 VAL A O 1
ATOM 655 N N . ILE A 1 83 ? -3.223 -2.103 -3.932 1.00 94.44 83 ILE A N 1
ATOM 656 C CA . ILE A 1 83 ? -2.732 -3.436 -4.312 1.00 94.44 83 ILE A CA 1
ATOM 657 C C . ILE A 1 83 ? -2.394 -4.229 -3.047 1.00 94.44 83 ILE A C 1
ATOM 659 O O . ILE A 1 83 ? -2.836 -5.361 -2.867 1.00 94.44 83 ILE A O 1
ATOM 663 N N . THR A 1 84 ? -1.660 -3.602 -2.130 1.00 95.75 84 THR A N 1
ATOM 664 C CA . THR A 1 84 ? -1.246 -4.219 -0.868 1.00 95.75 84 THR A CA 1
ATOM 665 C C . THR A 1 84 ? -1.430 -3.226 0.263 1.00 95.75 84 THR A C 1
ATOM 667 O O . THR A 1 84 ? -1.031 -2.072 0.146 1.00 95.75 84 THR A O 1
ATOM 670 N N . SER A 1 85 ? -1.997 -3.677 1.378 1.00 96.44 85 SER A N 1
ATOM 671 C CA . SER A 1 85 ? -2.091 -2.914 2.624 1.00 96.44 85 SER A CA 1
ATOM 672 C C . SER A 1 85 ? -1.294 -3.597 3.730 1.00 96.44 85 SER A C 1
ATOM 674 O O . SER A 1 85 ? -1.305 -4.827 3.830 1.00 96.44 85 SER A O 1
ATOM 676 N N . SER A 1 86 ? -0.612 -2.808 4.563 1.00 97.00 86 SER A N 1
ATOM 677 C CA . SER A 1 86 ? 0.058 -3.312 5.760 1.00 97.00 86 SER A CA 1
ATOM 678 C C . SER A 1 86 ? -0.945 -3.690 6.846 1.00 97.00 86 SER A C 1
ATOM 680 O O . SER A 1 86 ? -2.091 -3.237 6.844 1.00 97.00 86 SER A O 1
ATOM 682 N N . TYR A 1 87 ? -0.506 -4.490 7.814 1.00 96.38 87 TYR A N 1
ATOM 683 C CA . TYR A 1 87 ? -1.337 -4.889 8.950 1.00 96.38 87 TYR A CA 1
ATOM 684 C C . TYR A 1 87 ? -1.882 -3.696 9.747 1.00 96.38 87 TYR A C 1
ATOM 686 O O . TYR A 1 87 ? -3.051 -3.685 10.124 1.00 96.38 87 TYR A O 1
ATOM 694 N N . GLU A 1 88 ? -1.073 -2.656 9.927 1.00 96.69 88 GLU A N 1
ATOM 695 C CA . GLU A 1 88 ? -1.455 -1.415 10.599 1.00 96.69 88 GLU A CA 1
ATOM 696 C C . GLU A 1 88 ? -2.472 -0.619 9.785 1.00 96.69 88 GLU A C 1
ATOM 698 O O . GLU A 1 88 ? -3.292 0.064 10.370 1.00 96.69 88 GLU A O 1
ATOM 703 N N . ALA A 1 89 ? -2.461 -0.700 8.452 1.00 97.00 89 ALA A N 1
ATOM 704 C CA . ALA A 1 89 ? -3.515 -0.106 7.630 1.00 97.00 89 ALA A CA 1
ATOM 705 C C . ALA A 1 89 ? -4.809 -0.942 7.689 1.00 97.00 89 ALA A C 1
ATOM 707 O O . ALA A 1 89 ? -5.912 -0.393 7.751 1.00 97.00 89 ALA A O 1
ATOM 708 N N . ARG A 1 90 ? -4.685 -2.276 7.712 1.00 96.19 90 ARG A N 1
ATOM 709 C CA . ARG A 1 90 ? -5.820 -3.209 7.812 1.00 96.19 90 ARG A CA 1
ATOM 710 C C . ARG A 1 90 ? -6.586 -3.060 9.120 1.00 96.19 90 ARG A C 1
ATOM 712 O O . ARG A 1 90 ? -7.806 -3.192 9.095 1.00 96.19 90 ARG A O 1
ATOM 719 N N . SER A 1 91 ? -5.915 -2.748 10.232 1.00 96.56 91 SER A N 1
ATOM 720 C CA . SER A 1 91 ? -6.587 -2.526 11.521 1.00 96.56 91 SER A CA 1
ATOM 721 C C . SER A 1 91 ? -7.540 -1.325 11.501 1.00 96.56 91 SER A C 1
ATOM 723 O O . SER A 1 91 ? -8.554 -1.355 12.190 1.00 96.56 91 SER A O 1
ATOM 725 N N . TYR A 1 92 ? -7.276 -0.313 10.665 1.00 96.12 92 TYR A N 1
ATOM 726 C CA . TYR A 1 92 ? -8.211 0.794 10.428 1.00 96.12 92 TYR A CA 1
ATOM 727 C C . TYR A 1 92 ? -9.342 0.433 9.456 1.00 96.12 92 TYR A C 1
ATOM 729 O O . TYR A 1 92 ? -10.308 1.177 9.356 1.00 96.12 92 TYR A O 1
ATOM 737 N N . GLY A 1 93 ? -9.253 -0.697 8.748 1.00 96.12 93 GLY A N 1
ATOM 738 C CA . GLY A 1 93 ? -10.258 -1.150 7.783 1.00 96.12 93 GLY A CA 1
ATOM 739 C C . GLY A 1 93 ? -9.848 -1.022 6.314 1.00 96.12 93 GLY A C 1
ATOM 740 O O . GLY A 1 93 ? -10.675 -1.272 5.438 1.00 96.12 93 GLY A O 1
ATOM 741 N N . VAL A 1 94 ? -8.589 -0.675 6.018 1.00 97.12 94 VAL A N 1
ATOM 742 C CA . VAL A 1 94 ? -8.079 -0.610 4.637 1.00 97.12 94 VAL A CA 1
ATOM 743 C C . VAL A 1 94 ? -7.923 -2.019 4.060 1.00 97.12 94 VAL A C 1
ATOM 745 O O . VAL A 1 94 ? -7.231 -2.869 4.627 1.00 97.12 94 VAL A O 1
ATOM 748 N N . LYS A 1 95 ? -8.518 -2.264 2.889 1.00 95.06 95 LYS A N 1
ATOM 749 C CA . LYS A 1 95 ? -8.505 -3.571 2.210 1.00 95.06 95 LYS A CA 1
ATOM 750 C C . LYS A 1 95 ? -7.830 -3.490 0.843 1.00 95.06 95 LYS A C 1
ATOM 752 O O . LYS A 1 95 ? -7.869 -2.455 0.183 1.00 95.06 95 LYS A O 1
ATOM 757 N N . THR A 1 96 ? -7.247 -4.602 0.400 1.00 92.94 96 THR A N 1
ATOM 758 C CA . THR A 1 96 ? -6.809 -4.759 -0.993 1.00 92.94 96 THR A CA 1
ATOM 759 C C . THR A 1 96 ? -8.011 -4.634 -1.934 1.00 92.94 96 THR A C 1
ATOM 761 O O . THR A 1 96 ? -9.099 -5.114 -1.621 1.00 92.94 96 THR A O 1
ATOM 764 N N . GLY A 1 97 ? -7.822 -3.956 -3.065 1.00 93.25 97 GLY A N 1
ATOM 765 C CA . GLY A 1 97 ? -8.870 -3.646 -4.039 1.00 93.25 97 GLY A CA 1
ATOM 766 C C . GLY A 1 97 ? -9.701 -2.402 -3.706 1.00 93.25 97 GLY A C 1
ATOM 767 O O . GLY A 1 97 ? -10.452 -1.939 -4.559 1.00 93.25 97 GLY A O 1
ATOM 768 N N . MET A 1 98 ? -9.550 -1.827 -2.508 1.00 95.75 98 MET A N 1
ATOM 769 C CA . MET A 1 98 ? -10.194 -0.564 -2.140 1.00 95.75 98 MET A CA 1
ATOM 770 C C . MET A 1 98 ? -9.642 0.580 -2.991 1.00 95.75 98 MET A C 1
ATOM 772 O O . MET A 1 98 ? -8.451 0.597 -3.321 1.00 95.75 98 MET A O 1
ATOM 776 N N . THR A 1 99 ? -10.475 1.564 -3.326 1.00 96.12 99 THR A N 1
ATOM 777 C CA . THR A 1 99 ? -9.955 2.768 -3.979 1.00 96.12 99 THR A CA 1
ATOM 778 C C . THR A 1 99 ? -9.059 3.533 -3.005 1.00 96.12 99 THR A C 1
ATOM 780 O O . THR A 1 99 ? -9.313 3.573 -1.800 1.00 96.12 99 THR A O 1
ATOM 783 N N . ILE A 1 100 ? -8.005 4.175 -3.511 1.00 95.12 100 ILE A N 1
ATOM 784 C CA . ILE A 1 100 ? -7.088 4.953 -2.657 1.00 95.12 100 ILE A CA 1
ATOM 785 C C . ILE A 1 100 ? -7.836 6.085 -1.946 1.00 95.12 100 ILE A C 1
ATOM 787 O O . ILE A 1 100 ? -7.574 6.383 -0.784 1.00 95.12 100 ILE A O 1
ATOM 791 N N . TYR A 1 101 ? -8.820 6.672 -2.625 1.00 95.00 101 TYR A N 1
ATOM 792 C CA . TYR A 1 101 ? -9.682 7.694 -2.055 1.00 95.00 101 TYR A CA 1
ATOM 793 C C . TYR A 1 101 ? -10.468 7.196 -0.833 1.00 95.00 101 TYR A C 1
ATOM 795 O O . TYR A 1 101 ? -10.484 7.857 0.205 1.00 95.00 101 TYR A O 1
ATOM 803 N N . GLU A 1 102 ? -11.101 6.026 -0.924 1.00 96.19 102 GLU A N 1
ATOM 804 C CA . GLU A 1 102 ? -11.801 5.435 0.218 1.00 96.19 102 GLU A CA 1
ATOM 805 C C . GLU A 1 102 ? -10.822 5.030 1.325 1.00 96.19 102 GLU A C 1
ATOM 807 O O . GLU A 1 102 ? -11.106 5.255 2.501 1.00 96.19 102 GLU A O 1
ATOM 812 N N . ALA A 1 103 ? -9.658 4.481 0.968 1.00 96.69 103 ALA A N 1
ATOM 813 C CA . ALA A 1 103 ? -8.636 4.086 1.932 1.00 96.69 103 ALA A CA 1
ATOM 814 C C . ALA A 1 103 ? -8.153 5.278 2.777 1.00 96.69 103 ALA A C 1
ATOM 816 O O . ALA A 1 103 ? -8.051 5.161 3.997 1.00 96.69 103 ALA A O 1
ATOM 817 N N . LEU A 1 104 ? -7.942 6.440 2.148 1.00 95.38 104 LEU A N 1
ATOM 818 C CA . LEU A 1 104 ? -7.587 7.691 2.828 1.00 95.38 104 LEU A CA 1
ATOM 819 C C . LEU A 1 104 ? -8.727 8.246 3.693 1.00 95.38 104 LEU A C 1
ATOM 821 O O . LEU A 1 104 ? -8.470 8.857 4.725 1.00 95.38 104 LEU A O 1
ATOM 825 N N . ARG A 1 105 ? -9.994 8.026 3.313 1.00 95.94 105 ARG A N 1
ATOM 826 C CA . ARG A 1 105 ? -11.143 8.412 4.153 1.00 95.94 105 ARG A CA 1
ATOM 827 C C . ARG A 1 105 ? -11.211 7.592 5.439 1.00 95.94 105 ARG A C 1
ATOM 829 O O . ARG A 1 105 ? -11.535 8.139 6.487 1.00 95.94 105 ARG A O 1
ATOM 836 N N . VAL A 1 106 ? -10.937 6.292 5.347 1.00 96.50 106 VAL A N 1
ATOM 837 C CA . VAL A 1 106 ? -10.972 5.373 6.494 1.00 96.50 106 VAL A CA 1
ATOM 838 C C . VAL A 1 106 ? -9.728 5.529 7.372 1.00 96.50 106 VAL A C 1
ATOM 840 O O . VAL A 1 106 ? -9.823 5.494 8.596 1.00 96.50 106 VAL A O 1
ATOM 843 N N . CYS A 1 107 ? -8.562 5.745 6.763 1.00 95.81 107 CYS A N 1
ATOM 844 C CA . CYS A 1 107 ? -7.303 5.969 7.459 1.00 95.81 107 CYS A CA 1
ATOM 845 C C . CYS A 1 107 ? -6.649 7.270 6.953 1.00 95.81 107 CYS A C 1
ATOM 847 O O . CYS A 1 107 ? -5.858 7.232 6.009 1.00 95.81 107 CYS A O 1
ATOM 849 N N . PRO A 1 108 ? -6.931 8.426 7.587 1.00 94.62 108 PRO A N 1
ATOM 850 C CA . PRO A 1 108 ? -6.378 9.718 7.162 1.00 94.62 108 PRO A CA 1
ATOM 851 C C . PRO A 1 108 ? -4.847 9.803 7.226 1.00 94.62 108 PRO A C 1
ATOM 853 O O . PRO A 1 108 ? -4.240 10.581 6.500 1.00 94.62 108 PRO A O 1
ATOM 856 N N . ASN A 1 109 ? -4.221 8.986 8.079 1.00 94.81 109 ASN A N 1
ATOM 857 C CA . ASN A 1 109 ? -2.766 8.917 8.247 1.00 94.81 109 ASN A CA 1
ATOM 858 C C . ASN A 1 109 ? -2.104 7.853 7.349 1.00 94.81 109 ASN A C 1
ATOM 860 O O . ASN A 1 109 ? -0.936 7.523 7.559 1.00 94.81 109 ASN A O 1
ATOM 864 N N . LEU A 1 110 ? -2.844 7.262 6.402 1.00 96.00 110 LEU A N 1
ATOM 865 C CA . LEU A 1 110 ? -2.339 6.214 5.519 1.00 96.00 110 LEU A CA 1
ATOM 866 C C . LEU A 1 110 ? -1.266 6.762 4.577 1.00 96.00 110 LEU A C 1
ATOM 868 O O . LEU A 1 110 ? -1.509 7.686 3.803 1.00 96.00 110 LEU A O 1
ATOM 872 N N . ILE A 1 111 ? -0.096 6.131 4.589 1.00 95.62 111 ILE A N 1
ATOM 873 C CA . ILE A 1 111 ? 0.984 6.443 3.654 1.00 95.62 111 ILE A CA 1
ATOM 874 C C . ILE A 1 111 ? 0.813 5.554 2.426 1.00 95.62 111 ILE A C 1
ATOM 876 O O . ILE A 1 111 ? 0.958 4.334 2.510 1.00 95.62 111 ILE A O 1
ATOM 880 N N . VAL A 1 112 ? 0.505 6.162 1.283 1.00 94.31 112 VAL A N 1
ATOM 881 C CA . VAL A 1 112 ? 0.306 5.441 0.024 1.00 94.31 112 VAL A CA 1
ATOM 882 C C . VAL A 1 112 ? 1.528 5.624 -0.866 1.00 94.31 112 VAL A C 1
ATOM 884 O O . VAL A 1 112 ? 1.926 6.750 -1.159 1.00 94.31 112 VAL A O 1
ATOM 887 N N . LEU A 1 113 ? 2.118 4.513 -1.294 1.00 92.88 113 LEU A N 1
ATOM 888 C CA . LEU A 1 113 ? 3.314 4.480 -2.126 1.00 92.88 113 LEU A CA 1
ATOM 889 C C . LEU A 1 113 ? 2.968 3.971 -3.532 1.00 92.88 113 LEU A C 1
ATOM 891 O O . LEU A 1 113 ? 2.167 3.035 -3.652 1.00 92.88 113 LEU A O 1
ATOM 895 N N . PRO A 1 114 ? 3.548 4.556 -4.595 1.00 91.06 114 PRO A N 1
ATOM 896 C CA . PRO A 1 114 ? 3.495 3.956 -5.922 1.00 91.06 114 PRO A CA 1
ATOM 897 C C . PRO A 1 114 ? 4.253 2.619 -5.912 1.00 91.06 114 PRO A C 1
ATOM 899 O O . PRO A 1 114 ? 5.168 2.436 -5.105 1.00 91.06 114 PRO A O 1
ATOM 902 N N . PRO A 1 115 ? 3.904 1.670 -6.793 1.00 88.06 115 PRO A N 1
ATOM 903 C CA . PRO A 1 115 ? 4.586 0.393 -6.824 1.00 88.06 115 PRO A CA 1
ATOM 904 C C . PRO A 1 115 ? 5.995 0.583 -7.395 1.00 88.06 115 PRO A C 1
ATOM 906 O O . PRO A 1 115 ? 6.218 1.425 -8.269 1.00 88.06 115 PRO A O 1
ATOM 909 N N . ASN A 1 116 ? 6.945 -0.231 -6.940 1.00 87.50 116 ASN A N 1
ATOM 910 C CA . ASN A 1 116 ? 8.300 -0.323 -7.481 1.00 87.50 116 ASN A CA 1
ATOM 911 C C . ASN A 1 116 ? 8.603 -1.748 -7.981 1.00 87.50 116 ASN A C 1
ATOM 913 O O . ASN A 1 116 ? 9.362 -2.500 -7.377 1.00 87.50 116 ASN A O 1
ATOM 917 N N . HIS A 1 117 ? 8.001 -2.134 -9.106 1.00 82.62 117 HIS A N 1
ATOM 918 C CA . HIS A 1 117 ? 8.123 -3.460 -9.711 1.00 82.62 117 HIS A CA 1
ATOM 919 C C . HIS A 1 117 ? 9.570 -3.850 -10.033 1.00 82.62 117 HIS A C 1
ATOM 921 O O . HIS A 1 117 ? 9.925 -5.013 -9.856 1.00 82.62 117 HIS A O 1
ATOM 927 N N . LEU A 1 118 ? 10.417 -2.899 -10.450 1.00 83.56 118 LEU A N 1
ATOM 928 C CA . LEU A 1 118 ? 11.841 -3.168 -10.689 1.00 83.56 118 LEU A CA 1
ATOM 929 C C . LEU A 1 118 ? 12.551 -3.607 -9.405 1.00 83.56 118 LEU A C 1
ATOM 931 O O . LEU A 1 118 ? 13.369 -4.523 -9.438 1.00 83.56 118 LEU A O 1
ATOM 935 N N . PHE A 1 119 ? 12.210 -2.988 -8.274 1.00 86.31 119 PHE A N 1
ATOM 936 C CA . PHE A 1 119 ? 12.748 -3.375 -6.976 1.00 86.31 119 PHE A CA 1
ATOM 937 C C . PHE A 1 119 ? 12.148 -4.683 -6.446 1.00 86.31 119 PHE A C 1
ATOM 939 O O . PHE A 1 119 ? 12.854 -5.449 -5.799 1.00 86.31 119 PHE A O 1
ATOM 946 N N . TYR A 1 120 ? 10.870 -4.963 -6.716 1.00 87.69 120 TYR A N 1
ATOM 947 C CA . TYR A 1 120 ? 10.209 -6.181 -6.230 1.00 87.69 120 TYR A CA 1
ATOM 948 C C . TYR A 1 120 ? 10.630 -7.440 -6.993 1.00 87.69 120 TYR A C 1
ATOM 950 O O . TYR A 1 120 ? 10.660 -8.519 -6.407 1.00 87.69 120 TYR A O 1
ATOM 958 N N . SER A 1 121 ? 10.973 -7.304 -8.279 1.00 86.56 121 SER A N 1
ATOM 959 C CA . SER A 1 121 ? 11.323 -8.413 -9.174 1.00 86.56 121 SER A CA 1
ATOM 960 C C . SER A 1 121 ? 12.326 -9.432 -8.603 1.00 86.56 121 SER A C 1
ATOM 962 O O . SER A 1 121 ? 12.046 -10.618 -8.738 1.00 86.56 121 SER A O 1
ATOM 964 N N . PRO A 1 122 ? 13.454 -9.053 -7.967 1.00 87.06 122 PRO A N 1
ATOM 965 C CA . PRO A 1 122 ? 14.391 -10.028 -7.398 1.00 87.06 122 PRO A CA 1
ATOM 966 C C . PRO A 1 122 ? 13.870 -10.776 -6.160 1.00 87.06 122 PRO A C 1
ATOM 968 O O . PRO A 1 122 ? 14.450 -11.792 -5.790 1.00 87.06 122 PRO A O 1
ATOM 971 N N . PHE A 1 123 ? 12.822 -10.279 -5.495 1.00 84.31 123 PHE A N 1
ATOM 972 C CA . PHE A 1 123 ? 12.227 -10.914 -4.310 1.00 84.31 123 PHE A CA 1
ATOM 973 C C . PHE A 1 123 ? 11.015 -11.780 -4.647 1.00 84.31 123 PHE A C 1
ATOM 975 O O . PHE A 1 123 ? 10.493 -12.465 -3.767 1.00 84.31 123 PHE A O 1
ATOM 982 N N . GLN A 1 124 ? 10.524 -11.697 -5.883 1.00 77.12 124 GLN A N 1
ATOM 983 C CA . GLN A 1 124 ? 9.387 -12.484 -6.321 1.00 77.12 124 GLN A CA 1
ATOM 984 C C . GLN A 1 124 ? 9.836 -13.948 -6.493 1.00 77.12 124 GLN A C 1
ATOM 986 O O . GLN A 1 124 ? 10.847 -14.175 -7.161 1.00 77.12 124 GLN A O 1
ATOM 991 N N . PRO A 1 125 ? 9.146 -14.909 -5.851 1.00 66.75 125 PRO A N 1
ATOM 992 C CA . PRO A 1 125 ? 9.499 -16.326 -5.914 1.00 66.75 125 PRO A CA 1
ATOM 993 C C . PRO A 1 125 ? 9.278 -16.942 -7.300 1.00 66.75 125 PRO A C 1
ATOM 995 O O . PRO A 1 125 ? 8.451 -16.403 -8.076 1.00 66.75 125 PRO A O 1
#